Protein AF-A0A933M1C5-F1 (afdb_monomer)

Radius of gyration: 29.12 Å; Cα contacts (8 Å, |Δi|>4): 170; chains: 1; bounding box: 71×30×93 Å

Nearest PDB structures (foldseek):
  5iuy-assembly1_A  TM=2.778E-01  e=9.947E+00  Pseudomonas aeruginosa PAO1

Sequence (150 aa):
MNKKRKGVFLVELVVAVLVAASTSMAIFSVILSSSVSQKRAEKKQRAAMVFKRAQESLKSYVTVETGGTFFTTTPGQGWRLPGDSLSWGLTAGVHDITSWISSDVVLCPQGGSPSCRFTYTVTNEGSCSPFGIADNLACKRVRFDLRYSD

Foldseek 3Di:
DDDPPPVVVVVVVVVVVVVVVVVVVVVVVVVVVVVVVVLVVVLVVVVVVLVVVVVVLVVVLDDPDDDDDDPPDCRDDQCDDPQWPDRHPQAAAKIWNL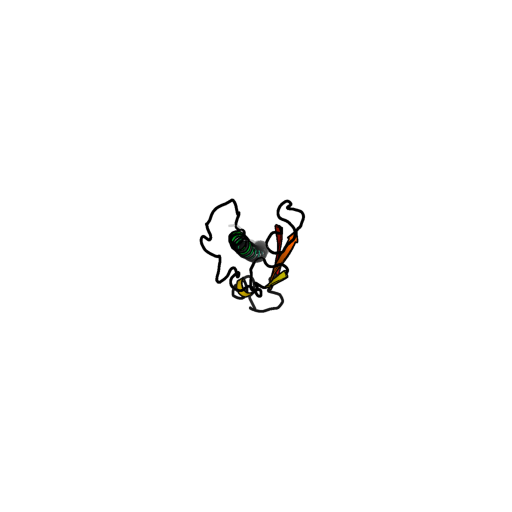VSCLPVCSQCVPRPPPQFTKMKGWDFDQVPPPQGRDRVRGDIDIDIDGGGDD

Mean predicted aligned error: 10.6 Å

Solvent-accessible surface area (backbone atoms only — not comparable to full-atom values): 8761 Å² total; per-residue (Å²): 135,84,82,78,63,71,71,59,56,56,54,51,50,51,53,51,50,52,54,52,51,52,52,51,52,52,52,52,52,53,51,54,55,50,53,57,51,50,54,54,50,50,43,53,50,52,53,50,50,54,50,49,50,52,51,55,55,54,50,65,70,59,75,84,84,78,89,70,98,68,86,72,73,71,47,58,80,76,46,16,47,85,63,39,75,52,69,44,65,76,50,74,45,80,34,43,36,33,69,79,44,38,78,36,56,75,48,19,74,60,56,79,38,90,56,43,38,32,34,35,34,31,39,73,35,63,84,58,67,87,58,43,67,50,87,90,45,26,38,73,48,76,46,79,48,78,43,54,60,132

pLDDT: mean 81.24, std 13.83, range [45.16, 95.62]

Structure (mmCIF, N/CA/C/O backbone):
data_AF-A0A933M1C5-F1
#
_entry.id   AF-A0A933M1C5-F1
#
loop_
_atom_site.group_PDB
_atom_site.id
_atom_site.type_symbol
_atom_site.label_atom_id
_atom_site.label_alt_id
_atom_site.label_comp_id
_atom_site.label_asym_id
_atom_site.label_entity_id
_atom_site.label_seq_id
_atom_site.pdbx_PDB_ins_code
_atom_site.Cartn_x
_atom_site.Cartn_y
_atom_site.Cartn_z
_atom_site.occupancy
_atom_site.B_iso_or_equiv
_atom_site.auth_seq_id
_atom_site.auth_comp_id
_atom_site.auth_asym_id
_atom_site.auth_atom_id
_atom_site.pdbx_PDB_model_num
ATOM 1 N N . MET A 1 1 ? -32.705 11.387 70.047 1.00 47.00 1 MET A N 1
ATOM 2 C CA . MET A 1 1 ? -32.856 10.190 69.182 1.00 47.00 1 MET A CA 1
ATOM 3 C C . MET A 1 1 ? -33.593 10.586 67.909 1.00 47.00 1 MET A C 1
ATOM 5 O O . MET A 1 1 ? -34.805 10.752 67.938 1.00 47.00 1 MET A O 1
ATOM 9 N N . ASN A 1 2 ? -32.874 10.805 66.805 1.00 53.69 2 ASN A N 1
ATOM 10 C CA . ASN A 1 2 ? -33.494 11.220 65.544 1.00 53.69 2 ASN A CA 1
ATOM 11 C C . ASN A 1 2 ? -34.177 10.022 64.867 1.00 53.69 2 ASN A C 1
ATOM 13 O O . ASN A 1 2 ? -33.516 9.063 64.468 1.00 53.69 2 ASN A O 1
ATOM 17 N N . LYS A 1 3 ? -35.511 10.080 64.746 1.00 58.38 3 LYS A N 1
ATOM 18 C CA . LYS A 1 3 ? -36.329 9.151 63.949 1.00 58.38 3 LYS A CA 1
ATOM 19 C C . LYS A 1 3 ? -35.847 9.201 62.493 1.00 58.38 3 LYS A C 1
ATOM 21 O O . LYS A 1 3 ? -36.166 10.143 61.770 1.00 58.38 3 LYS A O 1
ATOM 26 N N . LYS A 1 4 ? -35.079 8.197 62.052 1.00 60.94 4 LYS A N 1
ATOM 27 C CA . LYS A 1 4 ? -34.691 8.045 60.641 1.00 60.94 4 LYS A CA 1
ATOM 28 C C 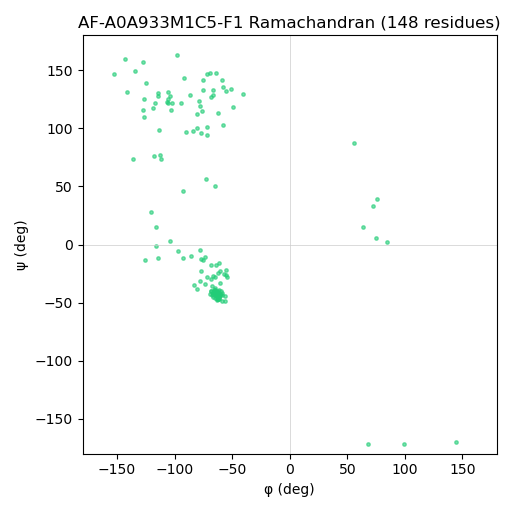. LYS A 1 4 ? -35.955 7.847 59.795 1.00 60.94 4 LYS A C 1
ATOM 30 O O . LYS A 1 4 ? -36.649 6.839 59.930 1.00 60.94 4 LYS A O 1
ATOM 35 N N . ARG A 1 5 ? -36.273 8.824 58.940 1.00 63.31 5 ARG A N 1
ATOM 36 C CA . ARG A 1 5 ? -37.392 8.757 57.988 1.00 63.31 5 ARG A CA 1
ATOM 37 C C . ARG A 1 5 ? -37.029 7.775 56.870 1.00 63.31 5 ARG A C 1
ATOM 39 O O . ARG A 1 5 ? -36.288 8.125 55.960 1.00 63.31 5 ARG A O 1
ATOM 46 N N . LYS A 1 6 ? -37.553 6.548 56.944 1.00 60.16 6 LYS A N 1
ATOM 47 C CA . LYS A 1 6 ? -37.259 5.444 56.006 1.00 60.16 6 LYS A CA 1
ATOM 48 C C . LYS A 1 6 ? -37.516 5.784 54.525 1.00 60.16 6 LYS A C 1
ATOM 50 O O . LYS A 1 6 ? -36.857 5.218 53.665 1.00 60.16 6 LYS A O 1
ATOM 55 N N . GLY A 1 7 ? -38.417 6.727 54.229 1.00 62.75 7 GLY A N 1
ATOM 56 C CA . GLY A 1 7 ? -38.719 7.150 52.854 1.00 62.75 7 GLY A CA 1
ATOM 57 C C . GLY A 1 7 ? -37.618 7.972 52.171 1.00 62.75 7 GLY A C 1
ATOM 58 O O . GLY A 1 7 ? -37.481 7.896 50.957 1.00 62.75 7 GLY A O 1
ATOM 59 N N . VAL A 1 8 ? -36.796 8.707 52.929 1.00 73.62 8 VAL A N 1
ATOM 60 C CA . VAL A 1 8 ? -35.719 9.546 52.360 1.00 73.62 8 VAL A CA 1
ATOM 61 C C . VAL A 1 8 ? -34.558 8.683 51.852 1.00 73.62 8 VAL A C 1
ATOM 63 O O . VAL A 1 8 ? -33.987 8.972 50.808 1.00 73.62 8 VAL A O 1
ATOM 66 N N . PHE A 1 9 ? -34.282 7.565 52.529 1.00 81.88 9 PHE A N 1
ATOM 67 C CA . PHE A 1 9 ? -33.194 6.648 52.179 1.00 81.88 9 PHE A CA 1
ATOM 68 C C . PHE A 1 9 ? -33.418 5.919 50.844 1.00 81.88 9 PHE A C 1
ATOM 70 O O . PHE A 1 9 ? -32.474 5.685 50.097 1.00 81.88 9 PHE A O 1
ATOM 77 N N . LEU A 1 10 ? -34.670 5.574 50.521 1.00 83.31 10 LEU A N 1
ATOM 78 C CA . LEU A 1 10 ? -34.993 4.879 49.271 1.00 83.31 10 LEU A CA 1
ATOM 79 C C . LEU A 1 10 ? -34.799 5.809 48.066 1.00 83.31 10 LEU A C 1
ATOM 81 O O . LEU A 1 10 ? -34.192 5.414 47.076 1.00 83.31 10 LEU A O 1
ATOM 85 N N . VAL A 1 11 ? -35.242 7.065 48.180 1.00 88.31 11 VAL A N 1
ATOM 86 C CA . VAL A 1 11 ? -35.043 8.080 47.133 1.00 88.31 11 VAL A CA 1
ATOM 87 C C . VAL A 1 11 ? -33.557 8.379 46.937 1.00 88.31 11 VAL A C 1
ATOM 89 O O . VAL A 1 11 ? -33.090 8.411 45.803 1.00 88.31 11 VAL A O 1
ATOM 92 N N . GLU A 1 12 ? -32.801 8.536 48.023 1.00 87.62 12 GLU A N 1
ATOM 93 C CA . GLU A 1 12 ? -31.356 8.782 47.972 1.00 87.62 12 GLU A CA 1
ATOM 94 C C . GLU A 1 12 ? -30.600 7.639 47.281 1.00 87.62 12 GLU A C 1
ATOM 96 O O . GLU A 1 12 ? -29.777 7.889 46.401 1.00 87.62 12 GLU A O 1
ATOM 101 N N . LEU A 1 13 ? -30.939 6.384 47.597 1.00 91.12 13 LEU A N 1
ATOM 102 C CA . LEU A 1 13 ? -30.345 5.216 46.949 1.00 91.12 13 LEU A CA 1
ATOM 103 C C . LEU A 1 13 ? -30.670 5.168 45.451 1.00 91.12 13 LEU A C 1
ATOM 105 O O . LEU A 1 13 ? -29.781 4.919 44.642 1.00 91.12 13 LEU A O 1
ATOM 109 N N . VAL A 1 14 ? -31.922 5.426 45.063 1.00 93.12 14 VAL A N 1
ATOM 110 C CA . VAL A 1 14 ? -32.327 5.416 43.648 1.00 93.12 14 VAL A CA 1
ATOM 111 C C . VAL A 1 14 ? -31.606 6.511 42.865 1.00 93.12 14 VAL A C 1
ATOM 113 O O . VAL A 1 14 ? -31.104 6.248 41.773 1.00 93.12 14 VAL A O 1
ATOM 116 N N . VAL A 1 15 ? -31.492 7.718 43.428 1.00 94.94 15 VAL A N 1
ATOM 117 C CA . VAL A 1 15 ? -30.737 8.811 42.801 1.00 94.94 15 VAL A CA 1
ATOM 118 C C . VAL A 1 15 ? -29.255 8.448 42.692 1.00 94.94 15 VAL A C 1
ATOM 120 O O . VAL A 1 15 ? -28.669 8.627 41.626 1.00 94.94 15 VAL A O 1
ATOM 123 N N . ALA A 1 16 ? -28.656 7.869 43.737 1.00 93.62 16 ALA A N 1
ATOM 124 C CA . ALA A 1 16 ? -27.265 7.422 43.703 1.00 93.62 16 ALA A CA 1
ATOM 125 C C . ALA A 1 16 ? -27.024 6.353 42.621 1.00 93.62 16 ALA A C 1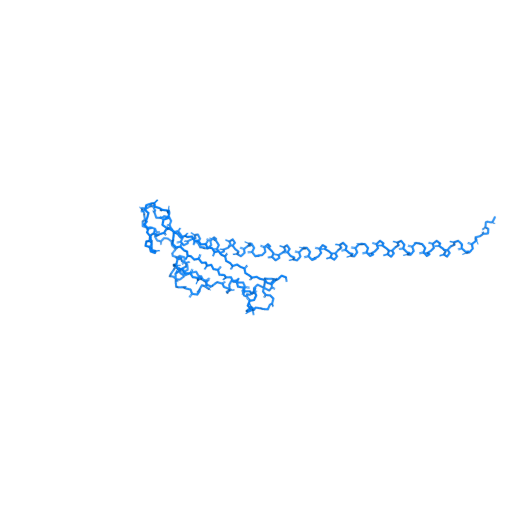
ATOM 127 O O . ALA A 1 16 ? -26.052 6.443 41.872 1.00 93.62 16 ALA A O 1
ATOM 128 N N . VAL A 1 17 ? -27.932 5.382 42.481 1.00 95.56 17 VAL A N 1
ATOM 129 C CA . VAL A 1 17 ? -27.860 4.344 41.440 1.00 95.56 17 VAL A CA 1
ATOM 130 C C . VAL A 1 17 ? -28.015 4.947 40.043 1.00 95.56 17 VAL A C 1
ATOM 132 O O . VAL A 1 17 ? -27.266 4.579 39.143 1.00 95.56 17 VAL A O 1
ATOM 135 N N . LEU A 1 18 ? -28.928 5.904 39.850 1.00 95.62 18 LEU A N 1
ATOM 136 C CA . LEU A 1 18 ? -29.102 6.590 38.565 1.00 95.62 18 LEU A CA 1
ATOM 137 C C . LEU A 1 18 ? -27.854 7.384 38.159 1.00 95.62 18 LEU A C 1
ATOM 139 O O . LEU A 1 18 ? -27.450 7.336 36.997 1.00 95.62 18 LEU A O 1
ATOM 143 N N . VAL A 1 19 ? -27.212 8.073 39.107 1.00 94.44 19 VAL A N 1
ATOM 144 C CA . VAL A 1 19 ? -25.957 8.803 38.858 1.00 94.44 19 VAL A CA 1
ATOM 145 C C . VAL A 1 19 ? -24.799 7.835 38.574 1.00 94.44 19 VAL A C 1
ATOM 147 O O . VAL A 1 19 ? -24.001 8.067 37.665 1.00 94.44 19 VAL A O 1
ATOM 150 N N . ALA A 1 20 ? -24.714 6.711 39.288 1.00 95.06 20 ALA A N 1
ATOM 151 C CA . ALA A 1 20 ? -23.712 5.678 39.013 1.00 95.06 20 ALA A CA 1
ATOM 152 C C . ALA A 1 20 ? -23.923 5.020 37.631 1.00 95.06 20 ALA A C 1
ATOM 154 O O . ALA A 1 20 ? -22.970 4.767 36.889 1.00 95.06 20 ALA A O 1
ATOM 155 N N . ALA A 1 21 ? -25.177 4.788 37.240 1.00 95.62 21 ALA A N 1
ATOM 156 C CA . ALA A 1 21 ? -25.515 4.227 35.938 1.00 95.62 21 ALA A CA 1
ATOM 157 C C . ALA A 1 21 ? -25.170 5.195 34.791 1.00 95.62 21 ALA A C 1
ATOM 159 O O . ALA A 1 21 ? -24.544 4.787 33.815 1.00 95.62 21 ALA A O 1
ATOM 160 N N . SER A 1 22 ? -25.498 6.485 34.914 1.00 94.12 22 SER A N 1
ATOM 161 C CA . SER A 1 22 ? -25.199 7.471 33.865 1.00 94.12 22 SER A CA 1
ATOM 162 C C . SER A 1 22 ? -23.695 7.705 33.685 1.00 94.12 22 SER A C 1
ATOM 164 O O . SER A 1 22 ? -23.205 7.756 32.555 1.00 94.12 22 SER A O 1
ATOM 166 N N . THR A 1 23 ? -22.942 7.773 34.786 1.00 95.44 23 THR A N 1
ATOM 167 C CA . THR A 1 23 ? -21.481 7.941 34.746 1.00 95.44 23 THR A CA 1
ATOM 168 C C . THR A 1 23 ? -20.781 6.725 34.142 1.00 95.44 23 THR A C 1
ATOM 170 O O . THR A 1 23 ? -19.904 6.893 33.293 1.00 95.44 23 THR A O 1
ATOM 173 N N . SER A 1 24 ? -21.199 5.501 34.484 1.00 93.69 24 SER A N 1
ATOM 174 C CA . SER A 1 24 ? -20.636 4.287 33.874 1.00 93.69 24 SER A CA 1
ATOM 175 C C . SER A 1 24 ? -20.902 4.214 32.364 1.00 93.69 24 SER A C 1
ATOM 177 O O . SER A 1 24 ? -19.970 3.967 31.598 1.00 93.69 24 SER A O 1
ATOM 179 N N . MET A 1 25 ? -22.122 4.518 31.903 1.00 93.56 25 MET A N 1
ATOM 180 C CA . MET A 1 25 ? -22.450 4.562 30.467 1.00 93.56 25 MET A CA 1
ATOM 181 C C . MET A 1 25 ? -21.630 5.606 29.701 1.00 93.56 25 MET A C 1
ATOM 183 O O . MET A 1 25 ? -21.179 5.342 28.580 1.00 93.56 25 MET A O 1
ATOM 187 N N . ALA A 1 26 ? -21.401 6.776 30.302 1.00 93.88 26 ALA A N 1
ATOM 188 C CA . ALA A 1 26 ? -20.565 7.813 29.707 1.00 93.88 26 ALA A CA 1
ATOM 189 C C . ALA A 1 26 ? -19.120 7.323 29.516 1.00 93.88 26 ALA A C 1
ATOM 191 O O . ALA A 1 26 ? -18.556 7.465 28.430 1.00 93.88 26 ALA A O 1
ATOM 192 N N . ILE A 1 27 ? -18.545 6.667 30.530 1.00 93.25 27 ILE A N 1
ATOM 193 C CA . ILE A 1 27 ? -17.187 6.110 30.461 1.00 93.25 27 ILE A CA 1
ATOM 194 C C . ILE A 1 27 ? -17.095 5.030 29.375 1.00 93.25 27 ILE A C 1
ATOM 196 O O . ILE A 1 27 ? -16.189 5.074 28.541 1.00 93.25 27 ILE A O 1
ATOM 200 N N . PHE A 1 28 ? -18.054 4.100 29.322 1.00 91.62 28 PHE A N 1
ATOM 201 C CA . PHE A 1 28 ? -18.076 3.062 28.286 1.00 91.62 28 PHE A CA 1
ATOM 202 C C . PHE A 1 28 ? -18.165 3.646 26.873 1.00 91.62 28 PHE A C 1
ATOM 204 O O . PHE A 1 28 ? -17.467 3.179 25.972 1.00 91.62 28 PHE A O 1
ATOM 211 N N . SER A 1 29 ? -18.962 4.699 26.682 1.00 90.94 29 SER A N 1
ATOM 212 C CA . SER A 1 29 ? -19.107 5.370 25.385 1.00 90.94 29 SER A CA 1
ATOM 213 C C . SER A 1 29 ? -17.791 5.997 24.914 1.00 90.94 29 SER A C 1
ATOM 215 O O . SER A 1 29 ? -17.420 5.874 23.743 1.00 90.94 29 SER A O 1
ATOM 217 N N . VAL A 1 30 ? -17.041 6.616 25.831 1.00 91.12 30 VAL A N 1
ATOM 218 C CA . VAL A 1 30 ? -15.723 7.200 25.538 1.00 91.12 30 VAL A CA 1
ATOM 219 C C . VAL A 1 30 ? -14.693 6.117 25.216 1.00 91.12 30 VAL A C 1
ATOM 221 O O . VAL A 1 30 ? -13.936 6.256 24.249 1.00 91.12 30 VAL A O 1
ATOM 224 N N . ILE A 1 31 ? -14.675 5.019 25.977 1.00 90.00 31 ILE A N 1
ATOM 225 C CA . ILE A 1 31 ? -13.747 3.902 25.749 1.00 90.00 31 ILE A CA 1
ATOM 226 C C . ILE A 1 31 ? -14.009 3.261 24.385 1.00 90.00 31 ILE A C 1
ATOM 228 O O . ILE A 1 31 ? -13.076 3.078 23.599 1.00 90.00 31 ILE A O 1
ATOM 232 N N . LEU A 1 32 ? -15.274 2.966 24.067 1.00 85.06 32 LEU A N 1
ATOM 233 C CA . LEU A 1 32 ? -15.634 2.357 22.790 1.00 85.06 32 LEU A CA 1
ATOM 234 C C . LEU A 1 32 ? -15.240 3.269 21.621 1.00 85.06 32 LEU A C 1
ATOM 236 O O . LEU A 1 32 ? -14.578 2.812 20.687 1.00 85.06 32 LEU A O 1
ATOM 240 N N . SER A 1 33 ? -15.552 4.564 21.716 1.00 86.88 33 SER A N 1
ATOM 241 C CA . SER A 1 33 ? -15.177 5.558 20.701 1.00 86.88 33 SER A CA 1
ATOM 242 C C . SER A 1 33 ? -13.659 5.639 20.502 1.00 86.88 33 SER A C 1
ATOM 244 O O . SER A 1 33 ? -13.174 5.671 19.369 1.00 86.88 33 SER A O 1
ATOM 246 N N . SER A 1 34 ? -12.889 5.591 21.593 1.00 83.81 34 SER A N 1
ATOM 247 C CA . SER A 1 34 ? -11.423 5.607 21.539 1.00 83.81 34 SER A CA 1
ATOM 248 C C . SER A 1 34 ? -10.859 4.346 20.880 1.00 83.81 34 SER A C 1
ATOM 250 O O . SER A 1 34 ? -9.931 4.436 20.078 1.00 83.81 34 SER A O 1
ATOM 252 N N . SER A 1 35 ? -11.450 3.177 21.145 1.00 82.94 35 SER A N 1
ATOM 253 C CA . SER A 1 35 ? -10.976 1.901 20.591 1.00 82.94 35 SER A CA 1
ATOM 254 C C . SER A 1 35 ? -11.111 1.822 19.065 1.00 82.94 35 SER A C 1
ATOM 256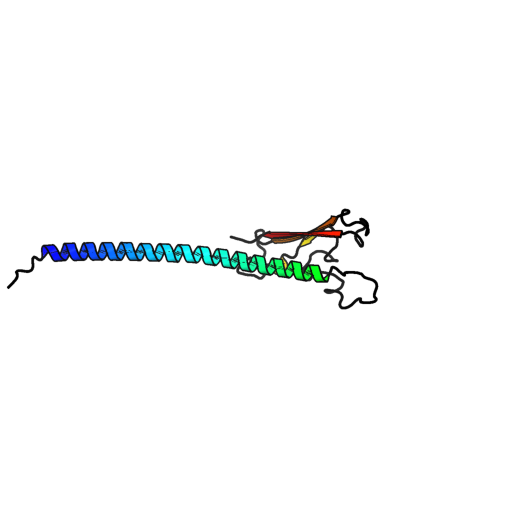 O O . SER A 1 35 ? -10.205 1.344 18.380 1.00 82.94 35 SER A O 1
ATOM 258 N N . VAL A 1 36 ? -12.210 2.342 18.505 1.00 81.81 36 VAL A N 1
ATOM 259 C CA . VAL A 1 36 ? -12.421 2.389 17.049 1.00 81.81 36 VAL A CA 1
ATOM 260 C C . VAL A 1 36 ? -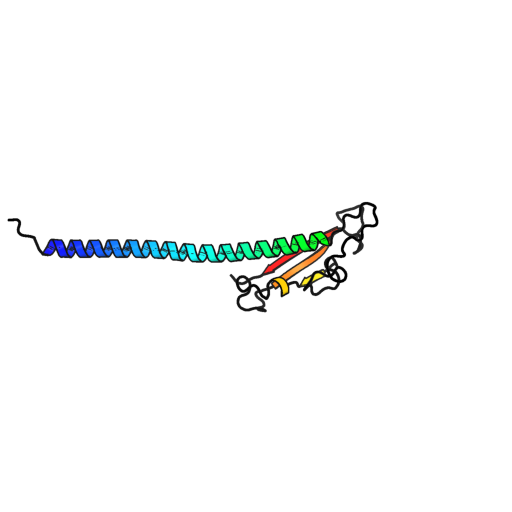11.437 3.364 16.402 1.0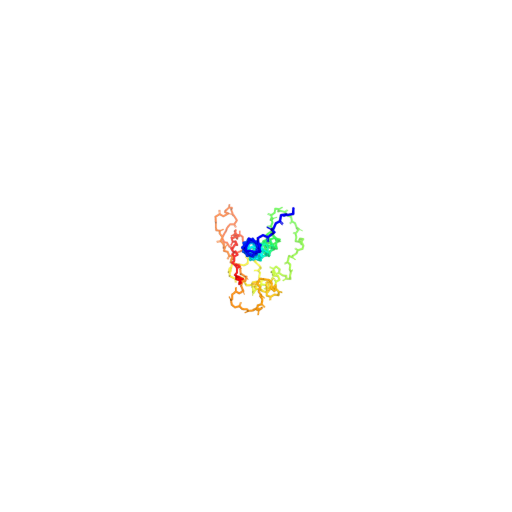0 81.81 36 VAL A C 1
ATOM 262 O O . VAL A 1 36 ? -10.856 3.057 15.360 1.00 81.81 36 VAL A O 1
ATOM 265 N N . SER A 1 37 ? -11.197 4.509 17.048 1.00 86.75 37 SER A N 1
ATOM 266 C CA . SER A 1 37 ? -10.215 5.498 16.592 1.00 86.75 37 SER A CA 1
ATOM 267 C C . SER A 1 37 ? -8.795 4.920 16.554 1.00 86.75 37 SER A C 1
ATOM 269 O O . SER A 1 37 ? -8.103 5.041 15.542 1.00 86.75 37 SER A O 1
ATOM 271 N N . GLN A 1 38 ? -8.386 4.201 17.605 1.00 86.12 38 GLN A N 1
ATOM 272 C CA . GLN A 1 38 ? -7.074 3.552 17.678 1.00 86.12 38 GLN A CA 1
ATOM 273 C C . GLN A 1 38 ? -6.881 2.499 16.582 1.00 86.12 38 GLN A C 1
ATOM 275 O O . GLN A 1 38 ? -5.848 2.503 15.916 1.00 86.12 38 GLN A O 1
ATOM 280 N N . LYS A 1 39 ? -7.884 1.648 16.325 1.00 85.25 39 LYS A N 1
ATOM 281 C CA . LYS A 1 39 ? -7.809 0.636 15.255 1.00 85.25 39 LYS A CA 1
ATOM 282 C C . LYS A 1 39 ? -7.645 1.264 13.869 1.00 85.25 39 LYS A C 1
ATOM 284 O O . LYS A 1 39 ? -6.826 0.802 13.076 1.00 85.25 39 LYS A O 1
ATOM 289 N N . ARG A 1 40 ? -8.381 2.342 13.578 1.00 86.44 40 ARG A N 1
ATOM 290 C CA . ARG A 1 40 ? -8.230 3.090 12.316 1.00 86.44 40 ARG A CA 1
ATOM 291 C C . ARG A 1 40 ? -6.854 3.742 12.200 1.00 86.44 40 ARG A C 1
ATOM 293 O O . ARG A 1 40 ? -6.247 3.710 11.129 1.00 86.44 40 ARG A O 1
ATOM 300 N N . ALA A 1 41 ? -6.348 4.304 13.296 1.00 89.06 41 ALA A N 1
ATOM 301 C CA . ALA A 1 41 ? -5.018 4.898 13.335 1.00 89.06 41 ALA A CA 1
ATOM 302 C C . ALA A 1 41 ? -3.920 3.850 13.087 1.00 89.06 41 ALA A C 1
ATOM 304 O O . ALA A 1 41 ? -3.028 4.101 12.277 1.00 89.06 41 ALA A O 1
ATOM 305 N N . GLU A 1 42 ? -4.020 2.663 13.694 1.00 89.88 42 GLU A N 1
ATOM 306 C CA . GLU A 1 42 ? -3.062 1.572 13.481 1.00 89.88 42 GLU A CA 1
ATOM 307 C C . GLU A 1 42 ? -3.042 1.121 12.015 1.00 89.88 42 GLU A C 1
ATOM 309 O O . GLU A 1 42 ? -1.970 1.039 11.411 1.00 89.88 42 GLU A O 1
ATOM 314 N N . LYS A 1 43 ? -4.218 0.905 11.406 1.00 89.81 43 LYS A N 1
ATOM 315 C CA . LYS A 1 43 ? -4.327 0.556 9.979 1.00 89.81 43 LYS A CA 1
ATOM 316 C C . LYS A 1 43 ? -3.653 1.604 9.094 1.00 89.81 43 LYS A C 1
ATOM 318 O O . LYS A 1 43 ? -2.827 1.265 8.249 1.00 89.81 43 LYS A O 1
ATOM 323 N N . LYS A 1 44 ? -3.941 2.888 9.328 1.00 91.00 44 LYS A N 1
ATOM 324 C CA . LYS A 1 44 ? -3.330 3.996 8.578 1.00 91.00 44 LYS A CA 1
ATOM 325 C C . LYS A 1 44 ? -1.811 4.048 8.764 1.00 91.00 44 LYS A C 1
ATOM 327 O O . LYS A 1 44 ? -1.085 4.294 7.803 1.00 91.00 44 LYS A O 1
ATOM 332 N N . GLN A 1 45 ? -1.319 3.808 9.978 1.00 92.38 45 GLN A N 1
ATOM 333 C CA . GLN A 1 45 ? 0.113 3.796 10.269 1.00 92.38 45 GLN A CA 1
ATOM 334 C C . GLN A 1 45 ? 0.826 2.631 9.572 1.00 92.38 45 GLN A C 1
ATOM 336 O O . GLN A 1 45 ? 1.885 2.840 8.977 1.00 92.38 45 GLN A O 1
ATOM 341 N N . ARG A 1 46 ? 0.238 1.428 9.581 1.00 91.31 46 ARG A N 1
ATOM 342 C CA . ARG A 1 46 ? 0.770 0.278 8.832 1.00 91.31 46 ARG A CA 1
ATOM 343 C C . ARG A 1 46 ? 0.776 0.532 7.331 1.00 91.31 46 ARG A C 1
ATOM 345 O O . ARG A 1 46 ? 1.807 0.334 6.695 1.00 91.31 46 ARG A O 1
ATOM 352 N N . ALA A 1 47 ? -0.320 1.053 6.781 1.00 91.56 47 ALA A N 1
ATOM 353 C CA . ALA A 1 47 ? -0.407 1.423 5.370 1.00 91.56 47 ALA A CA 1
ATOM 354 C C . ALA A 1 47 ? 0.694 2.426 4.979 1.00 91.56 47 ALA A C 1
ATOM 356 O O . ALA A 1 47 ? 1.383 2.247 3.974 1.00 91.56 47 ALA A O 1
ATOM 357 N N . ALA A 1 48 ? 0.929 3.443 5.814 1.00 92.88 48 ALA A N 1
ATOM 358 C CA . ALA A 1 48 ? 1.996 4.416 5.601 1.00 92.88 48 ALA A CA 1
ATOM 359 C C . ALA A 1 48 ? 3.400 3.790 5.672 1.00 92.88 48 ALA A C 1
ATOM 361 O O . ALA A 1 48 ? 4.281 4.176 4.904 1.00 92.88 48 ALA A O 1
ATOM 362 N N . MET A 1 49 ? 3.624 2.823 6.567 1.00 93.31 49 MET A N 1
ATOM 363 C CA . MET A 1 49 ? 4.895 2.098 6.660 1.00 93.31 49 MET A CA 1
ATOM 364 C C . MET A 1 49 ? 5.162 1.277 5.395 1.00 93.31 49 MET A C 1
ATOM 366 O O . MET A 1 49 ? 6.257 1.352 4.839 1.00 93.31 49 MET A O 1
ATOM 370 N N . VAL A 1 50 ? 4.160 0.542 4.907 1.00 92.31 50 VAL A N 1
ATOM 371 C CA . VAL A 1 50 ? 4.266 -0.244 3.669 1.00 92.31 50 VAL A CA 1
ATOM 372 C C . VAL A 1 50 ? 4.546 0.663 2.470 1.00 92.31 50 VAL A C 1
ATOM 374 O O . VAL A 1 50 ? 5.436 0.374 1.671 1.00 92.31 50 VAL A O 1
ATOM 377 N N . PHE A 1 51 ? 3.850 1.798 2.380 1.00 92.62 51 PHE A N 1
ATOM 378 C CA . PHE A 1 51 ? 4.089 2.794 1.339 1.00 92.62 51 PHE A CA 1
ATOM 379 C C . PHE A 1 51 ? 5.529 3.323 1.371 1.00 92.62 51 PHE A C 1
ATOM 381 O O . PHE A 1 51 ? 6.206 3.340 0.344 1.00 92.62 51 PHE A O 1
ATOM 388 N N . LYS A 1 52 ? 6.028 3.716 2.553 1.00 93.06 52 LYS A N 1
ATOM 389 C CA . LYS A 1 52 ? 7.412 4.189 2.713 1.00 93.06 52 LYS A CA 1
ATOM 390 C C . LYS A 1 52 ? 8.423 3.121 2.320 1.00 93.06 52 LYS A C 1
ATOM 392 O O . LYS A 1 52 ? 9.357 3.423 1.586 1.00 93.06 52 LYS A O 1
ATOM 397 N N . ARG A 1 53 ? 8.194 1.872 2.729 1.00 91.75 53 ARG A N 1
ATOM 398 C CA . ARG A 1 53 ? 9.042 0.738 2.352 1.00 91.75 53 ARG A CA 1
ATOM 399 C C . ARG A 1 53 ? 9.094 0.552 0.836 1.00 91.75 53 ARG A C 1
ATOM 401 O O . ARG A 1 53 ? 10.174 0.333 0.294 1.00 91.75 53 ARG A O 1
ATOM 408 N N . ALA A 1 54 ? 7.957 0.646 0.145 1.00 90.44 54 ALA A N 1
ATOM 409 C CA . ALA A 1 54 ? 7.907 0.541 -1.314 1.00 90.44 54 ALA A CA 1
ATOM 410 C C . ALA A 1 54 ? 8.631 1.711 -1.995 1.00 90.44 54 ALA A C 1
ATOM 412 O O . ALA A 1 54 ? 9.391 1.503 -2.938 1.00 90.44 54 ALA A O 1
ATOM 413 N N . GLN A 1 55 ? 8.468 2.928 -1.474 1.00 91.00 55 GLN A N 1
ATOM 414 C CA . GLN A 1 55 ? 9.179 4.105 -1.961 1.00 91.00 55 GLN A CA 1
ATOM 415 C C . GLN A 1 55 ? 10.699 3.985 -1.774 1.00 91.00 55 GLN A C 1
ATOM 417 O O . GLN A 1 55 ? 11.450 4.272 -2.701 1.00 91.00 55 GLN A O 1
ATOM 422 N N . GLU A 1 56 ? 11.163 3.571 -0.596 1.00 88.50 56 GLU A N 1
ATOM 423 C CA . GLU A 1 56 ? 12.586 3.344 -0.312 1.00 88.50 56 GLU A CA 1
ATOM 424 C C . GLU A 1 56 ? 13.159 2.231 -1.183 1.00 88.50 56 GLU A C 1
ATOM 426 O O . GLU A 1 56 ? 14.244 2.385 -1.740 1.00 88.50 56 GLU A O 1
ATOM 431 N N . SER A 1 57 ? 12.390 1.158 -1.376 1.00 88.19 57 SER A N 1
ATOM 432 C CA . SER A 1 57 ? 12.779 0.071 -2.268 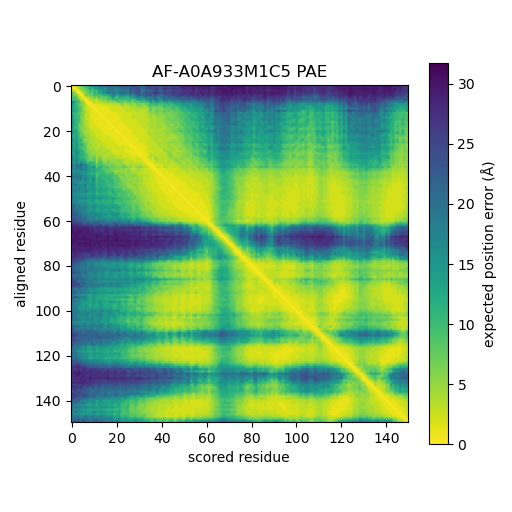1.00 88.19 57 SER A CA 1
ATOM 433 C C . SER A 1 57 ? 12.917 0.570 -3.700 1.00 88.19 57 SER A C 1
ATOM 435 O O . SER A 1 57 ? 13.938 0.312 -4.306 1.00 88.19 57 SER A O 1
ATOM 437 N N . LEU A 1 58 ? 11.966 1.339 -4.243 1.00 87.12 58 LEU A N 1
ATOM 438 C CA . LEU A 1 58 ? 12.077 1.863 -5.613 1.00 87.12 58 LEU A CA 1
ATOM 439 C C . LEU A 1 58 ? 13.182 2.913 -5.776 1.00 87.12 58 LEU A C 1
ATOM 441 O O . LEU A 1 58 ? 13.794 2.982 -6.840 1.00 87.12 58 LEU A O 1
ATOM 445 N N . LYS A 1 59 ? 13.508 3.677 -4.727 1.00 84.94 59 LYS A N 1
ATOM 446 C CA . LYS A 1 59 ? 14.654 4.600 -4.749 1.00 84.94 59 LYS A CA 1
ATOM 447 C C . LYS A 1 59 ? 15.977 3.879 -4.987 1.00 84.94 59 LYS A C 1
ATOM 449 O O . LYS A 1 59 ? 16.827 4.448 -5.659 1.00 84.94 59 LYS A O 1
ATOM 454 N N . SER A 1 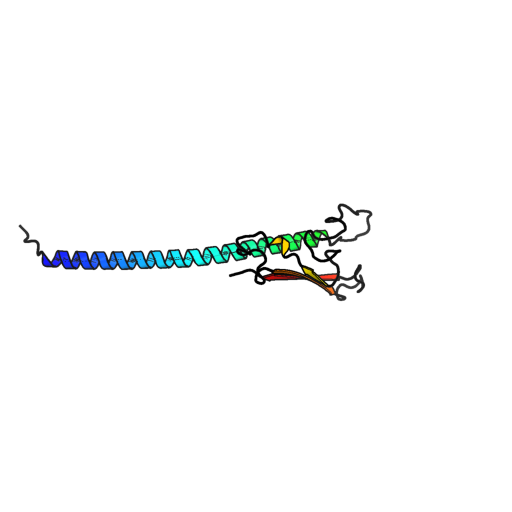60 ? 16.150 2.641 -4.512 1.00 81.19 60 SER A N 1
ATOM 455 C CA . SER A 1 60 ? 17.383 1.890 -4.788 1.00 81.19 60 SER A CA 1
ATOM 456 C C . SER A 1 60 ? 17.532 1.481 -6.257 1.00 81.19 60 SER A C 1
ATOM 458 O O . SER A 1 60 ? 18.633 1.145 -6.672 1.00 81.19 60 SER A O 1
ATOM 460 N N . TYR A 1 61 ? 16.449 1.496 -7.046 1.00 77.94 61 TYR A N 1
ATOM 461 C CA . TYR A 1 61 ? 16.486 1.228 -8.492 1.00 77.94 61 TYR A CA 1
ATOM 462 C C . TYR A 1 61 ? 16.798 2.487 -9.309 1.00 77.94 61 TYR A C 1
ATOM 464 O O . TYR A 1 61 ? 17.053 2.384 -10.506 1.00 77.94 61 TYR A O 1
ATOM 472 N N . VAL A 1 62 ? 16.790 3.669 -8.688 1.00 75.75 62 VAL A N 1
ATOM 473 C CA . VAL A 1 62 ? 17.207 4.914 -9.334 1.00 75.75 62 VAL A CA 1
ATOM 474 C C . VAL A 1 62 ? 18.703 5.085 -9.095 1.00 75.75 62 VAL A C 1
ATOM 476 O O . VAL A 1 62 ? 19.130 5.561 -8.045 1.00 75.75 62 VAL A O 1
ATOM 479 N N . THR A 1 63 ? 19.520 4.686 -10.064 1.00 62.88 63 THR A N 1
ATOM 480 C CA . THR A 1 63 ? 20.948 5.007 -10.049 1.00 62.88 63 THR A CA 1
ATOM 481 C C . THR A 1 63 ? 21.139 6.451 -10.485 1.00 62.88 63 THR A C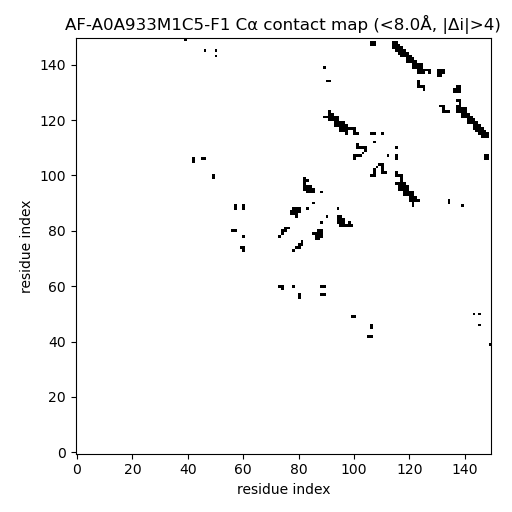 1
ATOM 483 O O . THR A 1 63 ? 20.795 6.815 -11.607 1.00 62.88 63 THR A O 1
ATOM 486 N N . VAL A 1 64 ? 21.702 7.285 -9.609 1.00 52.31 64 VAL A N 1
ATOM 487 C CA . VAL A 1 64 ? 22.266 8.573 -10.025 1.00 52.31 64 VAL A CA 1
ATOM 488 C C . VAL A 1 64 ? 23.543 8.252 -10.795 1.00 52.31 64 VAL A C 1
ATOM 490 O O . VAL A 1 64 ? 24.592 8.012 -10.202 1.00 52.31 64 VAL A O 1
ATOM 493 N N . GLU A 1 65 ? 23.447 8.160 -12.117 1.00 49.75 65 GLU A N 1
ATOM 494 C CA . GLU A 1 65 ? 24.624 7.978 -12.958 1.00 49.75 65 GLU A CA 1
ATOM 495 C C . GLU A 1 65 ? 25.361 9.316 -13.087 1.00 49.75 65 GLU A C 1
ATOM 497 O O . GLU A 1 65 ? 25.035 10.166 -13.911 1.00 49.75 65 GLU A O 1
ATOM 502 N N . THR A 1 66 ? 26.375 9.509 -12.246 1.00 47.16 66 THR A N 1
ATOM 503 C CA . THR A 1 66 ? 27.415 10.524 -12.445 1.00 47.16 66 THR A CA 1
ATOM 504 C C . THR A 1 66 ? 28.769 9.831 -12.584 1.00 47.16 66 THR A C 1
ATOM 506 O O . THR A 1 66 ? 29.563 9.799 -11.650 1.00 47.16 66 THR A O 1
ATOM 509 N N . GLY A 1 67 ? 29.016 9.245 -13.760 1.00 50.50 67 GLY A N 1
ATOM 510 C CA . GLY A 1 67 ? 30.369 9.064 -14.302 1.00 50.50 67 GLY A CA 1
ATOM 511 C C . GLY A 1 67 ? 31.297 8.014 -13.674 1.00 50.50 67 GLY A C 1
ATOM 512 O O . GLY A 1 67 ? 32.506 8.229 -13.689 1.00 50.50 67 GLY A O 1
ATOM 513 N N . GLY A 1 68 ? 30.811 6.880 -13.157 1.00 45.16 68 GLY A N 1
ATOM 514 C CA . GLY A 1 68 ? 31.704 5.854 -12.596 1.00 45.16 68 GLY A CA 1
ATOM 515 C C . GLY A 1 68 ? 31.160 4.429 -12.656 1.00 45.16 68 GLY A C 1
ATOM 516 O O . GLY A 1 68 ? 29.963 4.206 -12.515 1.00 45.16 68 GLY A O 1
ATOM 517 N N . THR A 1 69 ? 32.069 3.466 -12.833 1.00 50.31 69 THR A N 1
ATOM 518 C CA . THR A 1 69 ? 31.901 2.002 -12.945 1.00 50.31 69 THR A CA 1
ATOM 519 C C . THR A 1 69 ? 31.374 1.321 -11.670 1.00 50.31 69 THR A C 1
ATOM 521 O O . THR A 1 69 ? 31.921 0.320 -11.209 1.00 50.31 69 THR A O 1
ATOM 524 N N . PHE A 1 70 ? 30.292 1.834 -11.091 1.00 48.41 70 PHE A N 1
ATOM 525 C CA . PHE A 1 70 ? 29.662 1.272 -9.901 1.00 48.41 70 PHE A CA 1
ATOM 526 C C . PHE A 1 70 ? 28.280 0.705 -10.236 1.00 48.41 70 PHE A C 1
ATOM 528 O O . PHE A 1 70 ? 27.246 1.252 -9.870 1.00 48.41 70 PHE A O 1
ATOM 535 N N . PHE A 1 71 ? 28.266 -0.478 -10.855 1.00 52.06 71 PHE A N 1
ATOM 536 C CA . PHE A 1 71 ? 27.157 -1.426 -10.698 1.00 52.06 71 PHE A CA 1
ATOM 537 C C . PHE A 1 71 ? 27.225 -2.046 -9.291 1.00 52.06 71 PHE A C 1
ATOM 539 O O . PHE A 1 71 ? 27.375 -3.257 -9.134 1.00 52.06 71 PHE A O 1
ATOM 546 N N . THR A 1 72 ? 27.214 -1.235 -8.233 1.00 48.62 72 THR A N 1
ATOM 547 C CA . THR A 1 72 ? 27.210 -1.777 -6.872 1.00 48.62 72 THR A CA 1
ATOM 548 C C . THR A 1 72 ? 25.797 -2.177 -6.507 1.00 48.62 72 THR A C 1
ATOM 550 O O . THR A 1 72 ? 24.917 -1.331 -6.371 1.00 48.62 72 THR A O 1
ATOM 553 N N . THR A 1 73 ? 25.625 -3.494 -6.368 1.00 52.50 73 THR A N 1
ATOM 554 C CA . THR A 1 73 ? 24.407 -4.206 -5.965 1.00 52.50 73 THR A CA 1
ATOM 555 C C . THR A 1 73 ? 23.203 -3.891 -6.841 1.00 52.50 73 THR A C 1
ATOM 557 O O . THR A 1 73 ? 22.399 -3.022 -6.522 1.00 52.50 73 THR A O 1
ATOM 560 N N . THR A 1 74 ? 23.051 -4.647 -7.933 1.00 56.84 74 THR A N 1
ATOM 561 C CA . THR A 1 74 ? 21.779 -4.728 -8.657 1.00 56.84 74 THR A CA 1
ATOM 562 C C . THR A 1 74 ? 20.658 -5.000 -7.653 1.00 56.84 74 THR A C 1
ATOM 564 O O . THR A 1 74 ? 20.704 -6.029 -6.970 1.00 56.84 74 THR A O 1
ATOM 567 N N . PRO A 1 75 ? 19.679 -4.098 -7.511 1.00 58.94 75 PRO A N 1
ATOM 568 C CA . PRO A 1 75 ? 18.585 -4.314 -6.585 1.00 58.94 75 PRO A CA 1
ATOM 569 C C . PRO A 1 75 ? 17.713 -5.477 -7.087 1.00 58.94 75 PRO A C 1
ATOM 571 O O . PRO A 1 75 ? 17.285 -5.511 -8.242 1.00 58.94 75 PRO A O 1
ATOM 574 N N . GLY A 1 76 ? 17.494 -6.464 -6.214 1.00 60.22 76 GLY A N 1
ATOM 575 C CA . GLY A 1 76 ? 16.731 -7.674 -6.533 1.00 60.22 76 GLY A CA 1
ATOM 576 C C . GLY A 1 76 ? 17.409 -8.614 -7.544 1.00 60.22 76 GLY A C 1
ATOM 577 O O . GLY A 1 76 ? 18.565 -8.446 -7.930 1.00 60.22 76 GLY A O 1
ATOM 578 N N . GLN A 1 77 ? 16.672 -9.639 -7.981 1.00 66.31 77 GLN A N 1
ATOM 579 C CA . GLN A 1 77 ? 17.121 -10.555 -9.033 1.00 66.31 77 GLN A CA 1
ATOM 580 C C . GLN A 1 77 ? 16.810 -9.926 -10.399 1.00 66.31 77 GLN A C 1
ATOM 582 O O . GLN A 1 77 ? 15.680 -9.990 -10.875 1.00 66.31 77 GLN A O 1
ATOM 587 N N . GLY A 1 78 ? 17.805 -9.283 -11.013 1.00 71.38 78 GLY A N 1
ATOM 588 C CA . GLY A 1 78 ? 17.675 -8.710 -12.358 1.00 71.38 78 GLY A CA 1
ATOM 589 C C . GLY A 1 78 ? 16.873 -7.407 -12.429 1.00 71.38 78 GLY A C 1
ATOM 590 O O . GLY A 1 78 ? 16.108 -7.231 -13.368 1.00 71.38 78 GLY A O 1
ATOM 591 N N . TRP A 1 79 ? 17.026 -6.502 -11.450 1.00 78.06 79 TRP A N 1
ATOM 592 C CA . TRP A 1 79 ? 16.291 -5.223 -11.366 1.00 78.06 79 TRP A CA 1
ATOM 593 C C . TRP A 1 79 ? 14.773 -5.363 -11.191 1.00 78.06 79 TRP A C 1
ATOM 595 O O . TRP A 1 79 ? 14.017 -4.397 -11.338 1.00 78.06 79 TRP A O 1
ATOM 605 N N . ARG A 1 80 ? 14.317 -6.558 -10.824 1.00 84.62 80 ARG A N 1
ATOM 606 C CA . ARG A 1 80 ? 12.929 -6.816 -10.480 1.00 84.62 80 ARG A CA 1
ATOM 607 C C . ARG A 1 80 ? 12.681 -6.513 -9.012 1.00 84.62 80 ARG A C 1
ATOM 609 O O . ARG A 1 80 ? 13.359 -7.060 -8.138 1.00 84.62 80 ARG A O 1
ATOM 616 N N . LEU A 1 81 ? 11.656 -5.709 -8.746 1.00 87.00 81 LEU A N 1
ATOM 617 C CA . LEU A 1 81 ? 11.158 -5.535 -7.392 1.00 87.00 81 LEU A CA 1
ATOM 618 C C . LEU A 1 81 ? 10.544 -6.869 -6.913 1.00 87.00 81 LEU A C 1
ATOM 620 O O . LEU A 1 81 ? 9.738 -7.461 -7.635 1.00 87.00 81 LEU A O 1
ATOM 624 N N . PRO A 1 82 ? 10.918 -7.398 -5.733 1.00 86.56 82 PRO A N 1
ATOM 625 C CA . PRO A 1 82 ? 10.387 -8.674 -5.261 1.00 86.56 82 PRO A CA 1
ATOM 626 C C . PRO A 1 82 ? 8.860 -8.658 -5.229 1.00 86.56 82 PRO A C 1
ATOM 628 O O . PRO A 1 82 ? 8.279 -7.717 -4.707 1.00 86.56 82 PRO A O 1
ATOM 631 N N . GLY A 1 83 ? 8.204 -9.682 -5.772 1.00 85.38 83 GLY A N 1
ATOM 632 C CA . GLY A 1 83 ? 6.740 -9.776 -5.756 1.00 85.38 83 GLY A CA 1
ATOM 633 C C . GLY A 1 83 ? 5.997 -8.861 -6.738 1.00 85.38 83 GLY A C 1
ATOM 634 O O . GLY A 1 83 ? 4.771 -8.855 -6.689 1.00 85.38 83 GLY A O 1
ATOM 635 N N . ASP A 1 84 ? 6.713 -8.138 -7.605 1.00 89.44 84 ASP A N 1
ATOM 636 C CA . ASP A 1 84 ? 6.164 -7.365 -8.725 1.00 89.44 84 ASP A CA 1
ATOM 637 C C . ASP A 1 84 ? 5.732 -8.282 -9.879 1.00 89.44 84 ASP A C 1
ATOM 639 O O . ASP A 1 84 ? 6.410 -9.266 -10.192 1.00 89.44 84 ASP A O 1
ATOM 643 N N . SER A 1 85 ? 4.622 -7.957 -10.537 1.00 89.75 85 SER A N 1
ATOM 644 C CA . SER A 1 85 ? 4.134 -8.627 -11.744 1.00 89.75 85 SER A CA 1
ATOM 645 C C . SER A 1 85 ? 5.033 -8.436 -12.970 1.00 89.75 85 SER A C 1
ATOM 647 O O . SER A 1 85 ? 5.029 -9.295 -13.851 1.00 89.75 85 SER A O 1
ATOM 649 N N . LEU A 1 86 ? 5.787 -7.335 -13.051 1.00 87.31 86 LEU A N 1
ATOM 650 C CA . LEU A 1 86 ? 6.641 -7.016 -14.202 1.00 87.31 86 LEU A CA 1
ATOM 651 C C . LEU A 1 86 ? 8.108 -7.415 -13.973 1.00 87.31 86 LEU A C 1
ATOM 653 O O . LEU A 1 86 ? 8.539 -7.702 -12.856 1.00 87.31 86 LEU A O 1
ATOM 657 N N . SER A 1 87 ? 8.876 -7.499 -15.064 1.00 80.25 87 SER A N 1
ATOM 658 C CA . SER A 1 87 ? 10.269 -7.971 -15.057 1.00 80.25 87 SER A CA 1
ATOM 659 C C . SER A 1 87 ? 11.268 -6.930 -14.552 1.00 80.25 87 SER A C 1
ATOM 661 O O . SER A 1 87 ? 12.263 -7.307 -13.943 1.00 80.25 87 SER A O 1
ATOM 663 N N . TRP A 1 88 ? 11.006 -5.640 -14.768 1.00 83.81 88 TRP A N 1
ATOM 664 C CA . TRP A 1 88 ? 11.866 -4.541 -14.329 1.00 83.81 88 TRP A CA 1
ATOM 665 C C . TRP A 1 88 ? 11.059 -3.535 -13.516 1.00 83.81 88 TRP A C 1
ATOM 667 O O . TRP A 1 88 ? 10.073 -3.008 -14.020 1.00 83.81 88 TRP A O 1
ATOM 677 N N . GLY A 1 89 ? 11.491 -3.233 -12.288 1.00 84.62 89 GLY A N 1
ATOM 678 C CA . GLY A 1 89 ? 10.704 -2.452 -11.326 1.00 84.62 89 GLY A CA 1
ATOM 679 C C . GLY A 1 89 ? 10.399 -1.002 -11.729 1.00 84.62 89 GLY A C 1
ATOM 680 O O . GLY A 1 89 ? 9.483 -0.414 -11.162 1.00 84.62 89 GLY A O 1
ATOM 681 N N . LEU A 1 90 ? 11.128 -0.430 -12.698 1.00 87.06 90 LEU A N 1
ATOM 682 C CA . LEU A 1 90 ? 10.918 0.933 -13.224 1.00 87.06 90 LEU A CA 1
ATOM 683 C C . LEU A 1 90 ? 10.513 0.960 -14.710 1.00 87.06 90 LEU A C 1
ATOM 685 O O . LEU A 1 90 ? 10.576 2.010 -15.364 1.00 87.06 90 LEU A O 1
ATOM 689 N N . THR A 1 91 ? 10.102 -0.182 -15.265 1.00 88.06 91 THR A N 1
ATOM 690 C CA . THR A 1 91 ? 9.536 -0.210 -16.618 1.00 88.06 91 THR A CA 1
ATOM 691 C C . THR A 1 91 ? 8.229 0.578 -16.658 1.00 88.06 91 THR A C 1
ATOM 693 O O . THR A 1 91 ? 7.523 0.639 -15.659 1.00 88.06 91 THR A O 1
ATOM 696 N N . ALA A 1 92 ? 7.900 1.226 -17.774 1.00 89.25 92 ALA A N 1
ATOM 697 C CA . ALA A 1 92 ? 6.631 1.939 -17.868 1.00 89.25 92 ALA A CA 1
ATOM 698 C C . ALA A 1 92 ? 5.457 0.945 -17.834 1.00 89.25 92 ALA A C 1
ATOM 700 O O . ALA A 1 92 ? 5.457 -0.052 -18.556 1.00 89.25 92 ALA A O 1
ATOM 701 N N . GLY A 1 93 ? 4.441 1.219 -17.014 1.00 92.00 93 GLY A N 1
ATOM 702 C CA . GLY A 1 93 ? 3.288 0.331 -16.878 1.00 92.00 93 GLY A CA 1
ATOM 703 C C . GLY A 1 93 ? 2.712 0.263 -15.471 1.00 92.00 93 GLY A C 1
ATOM 704 O O . GLY A 1 93 ? 3.040 1.063 -14.593 1.00 92.00 93 GLY A O 1
ATOM 705 N N . VAL A 1 94 ? 1.801 -0.693 -15.280 1.00 95.19 94 VAL A N 1
ATOM 706 C CA . VAL A 1 94 ? 1.155 -0.976 -13.995 1.00 95.19 94 VAL A CA 1
ATOM 707 C C . VAL A 1 94 ? 1.801 -2.209 -13.379 1.00 95.19 94 VAL A C 1
ATOM 709 O O . VAL A 1 94 ? 1.783 -3.289 -13.964 1.00 95.19 94 VAL A O 1
ATOM 712 N N . HIS A 1 95 ? 2.330 -2.028 -12.179 1.00 94.62 95 HIS A N 1
ATOM 713 C CA . HIS A 1 95 ? 2.997 -3.038 -11.379 1.00 94.62 95 HIS A CA 1
ATOM 714 C C . HIS A 1 95 ? 2.089 -3.465 -10.238 1.00 94.62 95 HIS A C 1
ATOM 716 O O . HIS A 1 95 ? 1.549 -2.620 -9.513 1.00 94.62 95 HIS A O 1
ATOM 722 N N . ASP A 1 96 ? 1.929 -4.770 -10.067 1.00 94.06 96 ASP A N 1
ATOM 723 C CA . ASP A 1 96 ? 1.197 -5.351 -8.954 1.00 94.06 96 ASP A CA 1
ATOM 724 C C . ASP A 1 96 ? 2.169 -5.911 -7.918 1.00 94.06 96 ASP A C 1
ATOM 726 O O . ASP A 1 96 ? 2.913 -6.847 -8.195 1.00 94.06 96 ASP A O 1
ATOM 730 N N . ILE A 1 97 ? 2.144 -5.319 -6.723 1.00 93.12 97 ILE A N 1
ATOM 731 C CA . ILE A 1 97 ? 2.915 -5.727 -5.543 1.00 93.12 97 ILE A CA 1
ATOM 732 C C . ILE A 1 97 ? 1.983 -6.082 -4.383 1.00 93.12 97 ILE A C 1
ATOM 734 O O . ILE A 1 97 ? 2.346 -5.969 -3.212 1.00 93.12 97 ILE A O 1
ATOM 738 N N . THR A 1 98 ? 0.765 -6.538 -4.685 1.00 92.12 98 THR A N 1
ATOM 739 C CA . THR A 1 98 ? -0.232 -6.929 -3.676 1.00 92.12 98 THR A CA 1
ATOM 740 C C . THR A 1 98 ? 0.300 -8.018 -2.739 1.00 92.12 98 THR A C 1
ATOM 742 O O . THR A 1 98 ? -0.083 -8.073 -1.571 1.00 92.12 98 THR A O 1
ATOM 745 N N . SER A 1 99 ? 1.271 -8.814 -3.194 1.00 90.38 99 SER A N 1
ATOM 746 C CA . SER A 1 99 ? 2.008 -9.791 -2.380 1.00 90.38 99 SER A CA 1
ATOM 747 C C . SER A 1 99 ? 2.684 -9.197 -1.130 1.00 90.38 99 SER A C 1
ATOM 749 O O . SER A 1 99 ? 2.937 -9.915 -0.168 1.00 90.38 99 SER A O 1
ATOM 751 N N . TRP A 1 100 ? 2.944 -7.885 -1.094 1.00 89.88 100 TRP A N 1
ATOM 752 C CA . TRP A 1 100 ? 3.569 -7.205 0.049 1.00 89.88 100 TRP A CA 1
ATOM 753 C C . TRP A 1 100 ? 2.611 -6.976 1.214 1.00 89.88 100 TRP A C 1
ATOM 755 O O . TRP A 1 100 ? 3.052 -6.797 2.347 1.00 89.88 100 TRP A O 1
ATOM 765 N N . ILE A 1 101 ? 1.310 -6.951 0.926 1.00 89.81 101 ILE A N 1
ATOM 766 C CA . ILE A 1 101 ? 0.250 -6.722 1.912 1.00 89.81 101 ILE A CA 1
ATOM 767 C C . ILE A 1 101 ? -0.648 -7.943 2.093 1.00 89.81 101 ILE A C 1
ATOM 769 O O . ILE A 1 101 ? -1.424 -7.985 3.041 1.00 89.81 101 ILE A O 1
ATOM 773 N N . SER A 1 102 ? -0.544 -8.951 1.221 1.00 84.75 102 SER A N 1
ATOM 774 C CA . SER A 1 102 ? -1.429 -10.119 1.230 1.00 84.75 102 SER A CA 1
ATOM 775 C C . SER A 1 102 ? -1.348 -10.941 2.516 1.00 84.75 102 SER A C 1
ATOM 777 O O . SER A 1 102 ? -2.309 -11.629 2.848 1.00 84.75 102 SER A O 1
ATOM 779 N N . SER A 1 103 ? -0.223 -10.875 3.236 1.00 83.19 103 SER A N 1
ATOM 780 C CA . SER A 1 103 ? -0.027 -11.528 4.536 1.00 83.19 103 SER A CA 1
ATOM 781 C C . SER A 1 103 ? -0.251 -10.605 5.739 1.00 83.19 103 SER A C 1
ATOM 783 O O . SER A 1 103 ? -0.173 -11.069 6.876 1.00 83.19 103 SER A O 1
ATOM 785 N N . ASP A 1 104 ? -0.478 -9.302 5.535 1.00 86.88 104 ASP A N 1
ATOM 786 C CA . ASP A 1 104 ? -0.732 -8.378 6.642 1.00 86.88 104 ASP A CA 1
ATOM 787 C C . ASP A 1 104 ? -2.195 -8.493 7.069 1.00 86.88 104 ASP A C 1
ATOM 789 O O . ASP A 1 104 ? -3.081 -7.905 6.460 1.00 86.88 104 ASP A O 1
ATOM 793 N N . VAL A 1 105 ? -2.445 -9.233 8.147 1.00 85.44 105 VAL A N 1
ATOM 794 C CA . VAL A 1 105 ? -3.793 -9.481 8.685 1.00 85.44 105 VAL A CA 1
ATOM 795 C C . VAL A 1 105 ? -4.509 -8.185 9.101 1.00 85.44 105 VAL A C 1
ATOM 797 O O . VAL A 1 105 ? -5.737 -8.147 9.140 1.00 85.44 105 VAL A O 1
ATOM 800 N N . VAL A 1 106 ? -3.775 -7.104 9.396 1.00 85.88 106 VAL A N 1
ATOM 801 C CA . VAL A 1 106 ? -4.374 -5.823 9.807 1.00 85.88 106 VAL A CA 1
ATOM 802 C C . VAL A 1 106 ? -4.874 -5.019 8.612 1.00 85.88 106 VAL A C 1
ATOM 804 O O . VAL A 1 106 ? -5.935 -4.397 8.696 1.00 85.88 106 VAL A O 1
ATOM 807 N N . LEU A 1 107 ? -4.138 -5.039 7.500 1.00 86.19 107 LEU A N 1
ATOM 808 C CA . LEU A 1 107 ? -4.558 -4.391 6.252 1.00 86.19 107 LEU A CA 1
ATOM 809 C C . LEU A 1 107 ? -5.506 -5.288 5.442 1.00 86.19 107 LEU A C 1
ATOM 811 O O . LEU A 1 107 ? -6.443 -4.797 4.811 1.00 86.19 107 LEU A O 1
ATOM 815 N N . CYS A 1 108 ? -5.272 -6.597 5.498 1.00 87.12 108 CYS A N 1
ATOM 816 C CA . CYS A 1 108 ? -5.894 -7.629 4.682 1.00 87.12 108 CYS A CA 1
ATOM 817 C C . CYS A 1 108 ? -6.300 -8.848 5.517 1.00 87.12 108 CYS A C 1
ATOM 819 O O . CYS A 1 108 ? -5.693 -9.914 5.411 1.00 87.12 108 CYS A O 1
ATOM 821 N N . PRO A 1 109 ? -7.368 -8.724 6.325 1.00 80.88 109 PRO A N 1
ATOM 822 C CA . PRO A 1 109 ? -7.840 -9.804 7.192 1.00 80.88 109 PRO A CA 1
ATOM 823 C C . PRO A 1 109 ? -8.346 -11.028 6.414 1.00 80.88 109 PRO A C 1
ATOM 825 O O . PRO A 1 109 ? -8.267 -12.147 6.912 1.00 80.88 109 PRO A O 1
ATOM 828 N N . GLN A 1 110 ? -8.837 -10.833 5.186 1.00 74.69 110 GLN A N 1
ATOM 829 C CA . GLN A 1 110 ? -9.212 -11.901 4.254 1.00 74.69 110 GLN A CA 1
ATOM 830 C C . GLN A 1 110 ? -8.239 -11.895 3.073 1.00 74.69 110 GLN A C 1
ATOM 832 O O . GLN A 1 110 ? -8.572 -11.392 1.999 1.00 74.69 110 GLN A O 1
ATOM 837 N N . GLY A 1 111 ? -7.007 -12.357 3.307 1.00 65.38 111 GLY A N 1
ATOM 838 C CA . GLY A 1 111 ? -5.920 -12.348 2.323 1.00 65.38 111 GLY A CA 1
ATOM 839 C C . GLY A 1 111 ? -6.390 -12.718 0.909 1.00 65.38 111 GLY A C 1
ATOM 840 O O . GLY A 1 111 ? -7.096 -13.703 0.717 1.00 65.38 111 GLY A O 1
ATOM 841 N N . GLY A 1 112 ? -6.038 -11.887 -0.077 1.00 64.12 112 GLY A N 1
ATOM 842 C CA . GLY A 1 112 ? -6.473 -12.054 -1.470 1.00 64.12 112 GLY A CA 1
ATOM 843 C C . GLY A 1 112 ? -7.847 -11.464 -1.818 1.00 64.12 112 GLY A C 1
ATOM 844 O O . GLY A 1 112 ? -8.276 -11.587 -2.962 1.00 64.12 112 GLY A O 1
ATOM 845 N N . SER A 1 113 ? -8.538 -10.801 -0.881 1.00 72.81 113 SER A N 1
ATOM 846 C CA . SER A 1 113 ? -9.763 -10.050 -1.187 1.00 72.81 113 SER A CA 1
ATOM 847 C C . SER A 1 113 ? -9.502 -8.955 -2.237 1.00 72.81 113 SER A C 1
ATOM 849 O O . SER A 1 113 ? -8.489 -8.260 -2.143 1.00 72.81 113 SER A O 1
ATOM 851 N N . PRO A 1 114 ? -10.428 -8.694 -3.184 1.00 74.06 114 PRO A N 1
ATOM 852 C CA . PRO A 1 114 ? -10.301 -7.592 -4.145 1.00 74.06 114 PRO A CA 1
ATOM 853 C C . PRO A 1 114 ? -10.246 -6.204 -3.481 1.00 74.06 114 PRO A C 1
ATOM 855 O O . PRO A 1 114 ? -9.837 -5.229 -4.113 1.00 74.06 114 PRO A O 1
ATOM 858 N N . SER A 1 115 ? -10.637 -6.101 -2.205 1.00 79.94 115 SER A N 1
ATOM 859 C CA . SER A 1 115 ? -10.480 -4.890 -1.388 1.00 79.94 115 SER A CA 1
ATOM 860 C C . SER A 1 115 ? -9.032 -4.626 -0.957 1.00 79.94 115 SER A C 1
ATOM 862 O O . SER A 1 115 ? -8.744 -3.557 -0.426 1.00 79.94 115 SER A O 1
ATOM 864 N N . CYS A 1 116 ? -8.144 -5.598 -1.159 1.00 88.69 116 CYS A N 1
ATOM 865 C CA . CYS A 1 116 ? -6.744 -5.583 -0.779 1.00 88.69 116 CYS A CA 1
ATOM 866 C C . CYS A 1 116 ? -5.864 -5.588 -2.015 1.00 88.69 116 CYS A C 1
ATOM 868 O O . CYS A 1 116 ? -5.628 -6.631 -2.620 1.00 88.69 116 CYS A O 1
ATOM 870 N N . ARG A 1 117 ? -5.384 -4.409 -2.396 1.00 91.38 117 ARG A N 1
ATOM 871 C CA . ARG A 1 117 ? -4.577 -4.245 -3.600 1.00 91.38 117 ARG A CA 1
ATOM 872 C C . ARG A 1 117 ? -3.474 -3.243 -3.351 1.00 91.38 117 ARG A C 1
ATOM 874 O O . ARG A 1 117 ? -3.745 -2.147 -2.869 1.00 91.38 117 ARG A O 1
ATOM 881 N N . PHE A 1 118 ? -2.250 -3.601 -3.715 1.00 93.81 118 PHE A N 1
ATOM 882 C CA . PHE A 1 118 ? -1.143 -2.660 -3.711 1.00 93.81 118 PHE A CA 1
ATOM 883 C C . PHE A 1 118 ? -0.477 -2.662 -5.075 1.00 93.81 118 PHE A C 1
ATOM 885 O O . PHE A 1 118 ? 0.156 -3.631 -5.480 1.00 93.81 118 PHE A O 1
ATOM 892 N N . THR A 1 119 ? -0.653 -1.566 -5.797 1.00 95.00 119 THR A N 1
ATOM 893 C CA . THR A 1 119 ? -0.102 -1.385 -7.138 1.00 95.00 119 THR A CA 1
ATOM 894 C C . THR A 1 119 ? 0.674 -0.089 -7.213 1.00 95.00 119 THR A C 1
ATOM 896 O O . THR A 1 119 ? 0.413 0.850 -6.459 1.00 95.00 119 THR A O 1
ATOM 899 N N . TYR A 1 120 ? 1.590 -0.002 -8.164 1.00 95.31 120 TYR A N 1
ATOM 900 C CA . TYR A 1 120 ? 2.154 1.274 -8.566 1.00 95.31 120 TYR A CA 1
ATOM 901 C C . TYR A 1 120 ? 2.193 1.390 -10.082 1.00 95.31 120 TYR A C 1
ATOM 903 O O . TYR A 1 120 ? 2.263 0.405 -10.805 1.00 95.31 120 TYR A O 1
ATOM 911 N N . THR A 1 121 ? 2.077 2.612 -10.578 1.00 95.44 121 THR A N 1
ATOM 912 C CA . THR A 1 121 ? 2.146 2.924 -12.002 1.00 95.44 121 THR A CA 1
ATOM 913 C C . THR A 1 121 ? 3.379 3.761 -12.252 1.00 95.44 121 THR A C 1
ATOM 915 O O . THR A 1 121 ? 3.575 4.785 -11.592 1.00 95.44 121 THR A O 1
ATOM 918 N N . VAL A 1 122 ? 4.192 3.328 -13.204 1.00 92.50 122 VAL A N 1
ATOM 919 C CA . VAL A 1 122 ? 5.366 4.055 -13.665 1.00 92.50 122 VAL A CA 1
ATOM 920 C C . VAL A 1 122 ? 5.033 4.696 -15.002 1.00 92.50 122 VAL A C 1
ATOM 922 O O . VAL A 1 122 ? 4.569 4.036 -15.931 1.00 92.50 122 VAL A O 1
ATOM 925 N N . THR A 1 123 ? 5.270 5.997 -15.090 1.00 90.88 123 THR A N 1
ATOM 926 C CA . THR A 1 123 ? 5.064 6.789 -16.304 1.00 90.88 123 THR A CA 1
ATOM 927 C C . THR A 1 123 ? 6.349 7.509 -16.667 1.00 90.88 123 THR A C 1
ATOM 929 O O . THR A 1 123 ? 7.044 8.021 -15.787 1.00 90.88 123 THR A O 1
ATOM 932 N N . ASN A 1 124 ? 6.666 7.538 -17.958 1.00 88.06 124 ASN A N 1
ATOM 933 C CA . ASN A 1 124 ? 7.798 8.300 -18.468 1.00 88.06 124 ASN A CA 1
ATOM 934 C C . ASN A 1 124 ? 7.398 9.763 -18.571 1.00 88.06 124 ASN A C 1
ATOM 936 O O . ASN A 1 124 ? 6.436 10.101 -19.259 1.00 88.06 124 ASN A O 1
ATOM 940 N N . GLU A 1 125 ? 8.155 10.628 -17.914 1.00 83.50 125 GLU A N 1
ATOM 941 C CA . GLU A 1 125 ? 7.997 12.067 -18.028 1.00 83.50 125 GLU A CA 1
ATOM 942 C C . GLU A 1 125 ? 9.141 12.654 -18.839 1.00 83.50 125 GLU A C 1
ATOM 944 O O . GLU A 1 125 ? 10.311 12.542 -18.474 1.00 83.50 125 GLU A O 1
ATOM 949 N N . GLY A 1 126 ? 8.789 13.338 -19.928 1.00 70.44 126 GLY A N 1
ATOM 950 C CA . GLY A 1 126 ? 9.752 14.074 -20.749 1.00 70.44 126 GLY A CA 1
ATOM 951 C C . GLY A 1 126 ? 10.183 15.415 -20.154 1.00 70.44 126 GLY A C 1
ATOM 952 O O . GLY A 1 126 ? 11.047 16.080 -20.714 1.00 70.44 126 GLY A O 1
ATOM 953 N N . SER A 1 127 ? 9.596 15.836 -19.030 1.00 69.19 127 SER A N 1
ATOM 954 C CA . SER A 1 127 ? 9.858 17.145 -18.420 1.00 69.19 127 SER A CA 1
ATOM 955 C C . SER A 1 127 ? 11.202 17.243 -17.693 1.00 69.19 127 SER A C 1
ATOM 957 O O . SER A 1 127 ? 11.636 18.352 -17.405 1.00 69.19 127 SER A O 1
ATOM 959 N N . CYS A 1 128 ? 11.890 16.130 -17.418 1.00 65.88 128 CYS A N 1
ATOM 960 C CA . CYS A 1 128 ? 13.225 16.150 -16.803 1.00 65.88 128 CYS A CA 1
ATOM 961 C C . CYS A 1 128 ? 14.369 16.149 -17.831 1.00 65.88 128 CYS A C 1
ATOM 963 O O . CYS A 1 128 ? 15.328 15.382 -17.722 1.00 65.88 128 CYS A O 1
ATOM 965 N N . SER A 1 129 ? 14.258 16.992 -18.857 1.00 57.50 129 SER A N 1
ATOM 966 C CA . SER A 1 129 ? 15.349 17.273 -19.800 1.00 57.50 129 SER A CA 1
ATOM 967 C C . SER A 1 129 ? 16.632 17.650 -19.030 1.00 57.50 129 SER A C 1
ATOM 969 O O . SER A 1 129 ? 16.528 18.422 -18.071 1.00 57.50 129 SER A O 1
ATOM 971 N N . PRO A 1 130 ? 17.818 17.095 -19.377 1.00 63.38 130 PRO A N 1
ATOM 972 C CA . PRO A 1 130 ? 18.255 16.739 -20.737 1.00 63.38 130 PRO A CA 1
ATOM 973 C C . PRO A 1 130 ? 18.234 15.247 -21.124 1.00 63.38 130 PRO A C 1
ATOM 975 O O . PRO A 1 130 ? 18.654 14.920 -22.230 1.00 63.38 130 PRO A O 1
ATOM 978 N N . PHE A 1 131 ? 17.767 14.331 -20.270 1.00 64.50 131 PHE A N 1
ATOM 979 C CA . PHE A 1 131 ? 18.029 12.891 -20.457 1.00 64.50 131 PHE A CA 1
ATOM 980 C C . PHE A 1 131 ? 17.173 12.182 -21.535 1.00 64.50 131 PHE A C 1
ATOM 982 O O . PHE A 1 131 ? 17.533 11.101 -21.985 1.00 64.50 131 PHE A O 1
ATOM 989 N N . GLY A 1 132 ? 16.100 12.800 -22.046 1.00 64.56 132 GLY A N 1
ATOM 990 C CA . GLY A 1 132 ? 15.275 12.257 -23.140 1.00 64.56 132 GLY A CA 1
ATOM 991 C C . GLY A 1 132 ? 13.974 11.575 -22.685 1.00 64.56 132 GLY A C 1
ATOM 992 O O . GLY A 1 132 ? 13.572 11.688 -21.531 1.00 64.56 132 GLY A O 1
ATOM 993 N N . ILE A 1 133 ? 13.277 10.911 -23.619 1.00 68.62 133 ILE A N 1
ATOM 994 C CA . ILE A 1 133 ? 11.951 10.277 -23.402 1.00 68.62 133 ILE A CA 1
ATOM 995 C C . ILE A 1 133 ? 11.950 8.748 -23.564 1.00 68.62 133 ILE A C 1
ATOM 997 O O . ILE A 1 133 ? 10.908 8.112 -23.407 1.00 68.62 133 ILE A O 1
ATOM 1001 N N . ALA A 1 134 ? 13.099 8.156 -23.900 1.00 70.31 134 ALA A N 1
ATOM 1002 C CA . ALA A 1 134 ? 13.241 6.711 -24.055 1.00 70.31 134 ALA A CA 1
ATOM 1003 C C . ALA A 1 134 ? 13.138 6.003 -22.696 1.00 70.31 134 ALA A C 1
ATOM 1005 O O . ALA A 1 134 ? 13.577 6.541 -21.685 1.00 70.31 134 ALA A O 1
ATOM 1006 N N . ASP A 1 135 ? 12.598 4.785 -22.657 1.00 69.94 135 ASP A N 1
ATOM 1007 C CA . ASP A 1 135 ? 12.292 4.068 -21.408 1.00 69.94 135 ASP A CA 1
ATOM 1008 C C . ASP A 1 135 ? 13.472 3.911 -20.436 1.00 69.94 135 ASP A C 1
ATOM 1010 O O . ASP A 1 135 ? 13.269 3.818 -19.230 1.00 69.94 135 ASP A O 1
ATOM 1014 N N . ASN A 1 136 ? 14.695 3.877 -20.945 1.00 70.44 136 ASN A N 1
ATOM 1015 C CA . ASN A 1 136 ? 15.926 3.724 -20.175 1.00 70.44 136 ASN A CA 1
ATOM 1016 C C . ASN A 1 136 ? 16.581 5.052 -19.762 1.00 70.44 136 ASN A C 1
ATOM 1018 O O . ASN A 1 136 ? 17.500 5.036 -18.953 1.00 70.44 136 ASN A O 1
ATOM 1022 N N . LEU A 1 137 ? 16.131 6.179 -20.314 1.00 69.44 137 LEU A N 1
ATOM 1023 C CA . LEU A 1 137 ? 16.730 7.501 -20.099 1.00 69.44 137 LEU A CA 1
ATOM 1024 C C . LEU A 1 137 ? 15.714 8.540 -19.596 1.00 69.44 137 LEU A C 1
ATOM 1026 O O . LEU A 1 137 ? 16.085 9.621 -19.146 1.00 69.44 137 LEU A O 1
ATOM 1030 N N . ALA A 1 138 ? 14.422 8.224 -19.669 1.00 75.81 138 ALA A N 1
ATOM 1031 C CA . ALA A 1 138 ? 13.357 9.102 -19.233 1.00 75.81 138 ALA A CA 1
ATOM 1032 C C . ALA A 1 138 ? 13.298 9.200 -17.713 1.00 75.81 138 ALA A C 1
ATOM 1034 O O . ALA A 1 138 ? 13.459 8.219 -16.981 1.00 75.81 138 ALA A O 1
ATOM 1035 N N . CYS A 1 139 ? 12.919 10.385 -17.249 1.00 82.75 139 CYS A N 1
ATOM 1036 C CA . CYS A 1 139 ? 12.441 10.549 -15.891 1.00 82.75 139 CYS A CA 1
ATOM 1037 C C . CYS A 1 139 ? 11.233 9.651 -15.648 1.00 82.75 139 CYS A C 1
ATOM 1039 O O . CYS A 1 139 ? 10.307 9.608 -16.459 1.00 82.75 139 CYS A O 1
ATOM 1041 N N . LYS A 1 140 ? 11.208 8.973 -14.505 1.00 85.31 140 LYS A N 1
ATOM 1042 C CA . LYS A 1 140 ? 10.095 8.108 -14.126 1.00 85.31 140 LYS A CA 1
ATOM 1043 C C . LYS A 1 140 ? 9.272 8.784 -13.039 1.00 85.31 140 LYS A C 1
ATOM 1045 O O . LYS A 1 140 ? 9.781 9.074 -11.958 1.00 85.31 140 LYS A O 1
ATOM 1050 N N . ARG A 1 141 ? 7.982 8.991 -13.295 1.00 88.75 141 ARG A N 1
ATOM 1051 C CA . ARG A 1 141 ? 7.000 9.323 -12.260 1.00 88.75 141 ARG A CA 1
ATOM 1052 C C . ARG A 1 141 ? 6.327 8.043 -11.797 1.00 88.75 141 ARG A C 1
ATOM 1054 O O . ARG A 1 141 ? 5.696 7.345 -12.591 1.00 88.75 141 ARG A O 1
ATOM 1061 N N . VAL A 1 142 ? 6.438 7.775 -10.499 1.00 92.12 142 VAL A N 1
ATOM 1062 C CA . VAL A 1 142 ? 5.828 6.619 -9.841 1.00 92.12 142 VAL A CA 1
ATOM 1063 C C . VAL A 1 142 ? 4.627 7.076 -9.022 1.00 92.12 142 VAL A C 1
ATOM 1065 O O . VAL A 1 142 ? 4.748 7.943 -8.156 1.00 92.12 142 VAL A O 1
ATOM 1068 N N . ARG A 1 143 ? 3.465 6.474 -9.272 1.00 94.69 143 ARG A N 1
ATOM 1069 C CA . ARG A 1 143 ? 2.244 6.676 -8.488 1.00 94.69 143 ARG A CA 1
ATOM 1070 C C . ARG A 1 143 ? 1.842 5.367 -7.832 1.00 94.69 143 ARG A C 1
ATOM 1072 O O . ARG A 1 143 ? 1.564 4.404 -8.530 1.00 94.69 143 ARG A O 1
ATOM 1079 N N . PHE A 1 144 ? 1.748 5.350 -6.512 1.00 95.12 144 PHE A N 1
ATOM 1080 C CA . PHE A 1 144 ? 1.262 4.192 -5.766 1.00 95.12 144 PHE A CA 1
ATOM 1081 C C . PHE A 1 144 ? -0.256 4.288 -5.539 1.00 95.12 144 PHE A C 1
ATOM 1083 O O . PHE A 1 144 ? -0.780 5.374 -5.285 1.00 95.12 144 PHE A O 1
ATOM 1090 N N . ASP A 1 145 ? -0.944 3.151 -5.599 1.00 94.69 145 ASP A N 1
ATOM 1091 C CA . ASP A 1 145 ? -2.342 2.962 -5.197 1.00 94.69 145 ASP A CA 1
ATOM 1092 C C . ASP A 1 145 ? -2.399 1.781 -4.220 1.00 94.69 145 ASP A C 1
ATOM 1094 O O . ASP A 1 145 ? -2.053 0.650 -4.572 1.00 94.69 145 ASP A O 1
ATOM 1098 N N . LEU A 1 146 ? -2.793 2.072 -2.981 1.00 92.75 146 LEU A N 1
ATOM 1099 C CA . LEU A 1 146 ? -2.939 1.107 -1.902 1.00 92.75 146 LEU A CA 1
ATOM 1100 C C . LEU A 1 146 ? -4.401 1.104 -1.448 1.00 92.75 146 LEU A C 1
ATOM 1102 O O . LEU A 1 146 ? -4.902 2.102 -0.930 1.00 92.75 146 LEU A O 1
ATOM 1106 N N . ARG A 1 147 ? -5.057 -0.045 -1.599 1.00 91.38 147 ARG A N 1
ATOM 1107 C CA . ARG A 1 147 ? -6.426 -0.315 -1.159 1.00 91.38 147 ARG A CA 1
ATOM 1108 C C . ARG A 1 147 ? -6.399 -1.375 -0.070 1.00 91.38 147 ARG A C 1
ATOM 1110 O O . ARG A 1 147 ? -5.754 -2.410 -0.237 1.00 91.38 147 ARG A O 1
ATOM 1117 N N . TYR A 1 148 ? -7.085 -1.102 1.032 1.00 88.69 148 TYR A N 1
ATOM 1118 C CA . TYR A 1 148 ? -7.238 -2.004 2.170 1.00 88.69 148 TYR A CA 1
ATOM 1119 C C . TYR A 1 148 ? -8.645 -1.862 2.760 1.00 88.69 148 TYR A C 1
ATOM 1121 O O . TYR A 1 148 ? -9.323 -0.859 2.529 1.00 88.69 148 TYR A O 1
ATOM 1129 N N . SER A 1 149 ? -9.097 -2.872 3.507 1.00 82.38 149 SER A N 1
ATOM 1130 C CA . SER A 1 149 ? -10.419 -2.848 4.147 1.00 82.38 149 SER A CA 1
ATOM 1131 C C . SER A 1 149 ? -10.442 -1.929 5.371 1.00 82.38 149 SER A C 1
ATOM 1133 O O . SER A 1 149 ? -9.568 -2.040 6.243 1.00 82.38 149 SER A O 1
ATOM 1135 N N . ASP A 1 150 ? -11.466 -1.080 5.460 1.00 66.31 150 ASP A N 1
ATOM 1136 C CA . ASP A 1 150 ? -11.699 -0.170 6.593 1.00 66.31 150 ASP A CA 1
ATOM 1137 C C . ASP A 1 150 ? -12.055 -0.904 7.898 1.00 66.31 150 ASP A C 1
ATOM 1139 O O . ASP A 1 150 ? -12.569 -2.043 7.845 1.00 66.31 150 ASP A O 1
#

Secondary structure (DSSP, 8-state):
-----HHHHHHHHHHHHHHHHHHHHHHHHHHHHHHHHHHHHHHHHHHHHHHHHHHHHHHTT-----SS------STTTSPPTT-SSSSTTSSEEEE-GGGTTT-TTT-SSTT-TT-EEEEEEEEETTSTTS-SSTTTSEEEEEEEEE---